Protein AF-A0A183EPE7-F1 (afdb_monomer)

pLDDT: mean 82.53, std 15.81, range [39.59, 98.0]

Sequence (121 aa):
LSVPACILGLLPVCNPSTGLYSGACPMESVFLNDINREQGYEGKHIFSIYSKTDQWVGYSVCYRLVLYNEKPTVKKKRLLQITTQVPGQHGEKVYENKNHDQTFQDSYEVQRQMVLTHNVV

Radius of gyration: 16.89 Å; Cα contacts (8 Å, |Δi|>4): 185; chains: 1; bounding box: 32×49×42 Å

Nearest PDB structures (foldseek):
  3vwo-assembly1_A  TM=3.646E-01  e=1.845E+00  Sphingomonas sp. A1
  4m1d-assembly2_I  TM=3.897E-01  e=4.320E+00  Homo sapiens
  7aso-assembly1_8  TM=2.078E-01  e=6.396E+00  Staphylococcus aureus
  6zy3-assembly1_K  TM=1.588E-01  e=7.290E+00  Escherichia coli B185

Secondary structure (DSSP, 8-state):
----GGGGT-STTB-TTT--B-S--SS--HHHHHHTTSTTTT-SS-EEEEETT-SSS-SEEEEEEEEEEETTEEEEEEEEEETT--TT--EEEEESS--HHHHHHHTHHHHHHHHHHS---

Organism: NCBI:txid637853

InterPro domains:
  IPR002918 Lipase EstA/Esterase EstB [PF01674] (10-112)
  IPR002918 Lipase EstA/Esterase EstB [PTHR32015] (6-119)

Foldseek 3Di:
DDDPVVVVCPDVAADLACQRHDDAYADHHPNRCVQQVDAQSVHDQAEFFDECAAPPQHQWYHWDWDWDDDPPDIDTDTDTHGRGDGHNHPYYHYHYDDYPVRSVVVCVVQVVCCVPPSDGD

Mean predicted aligned error: 8.16 Å

Solvent-accessible surface area (backbone atoms only — not comparable to full-atom values): 7322 Å² total; per-residue (Å²): 134,88,75,65,60,48,81,72,65,79,44,99,40,49,41,60,55,72,48,56,72,73,78,91,43,92,63,83,13,54,45,52,51,57,58,55,68,41,68,36,68,94,41,96,80,37,71,36,78,52,25,64,45,16,83,80,62,53,40,56,41,39,56,46,78,41,80,46,85,51,88,99,43,81,45,80,43,80,39,75,35,50,58,72,69,58,51,64,51,78,43,66,44,78,37,75,86,28,43,52,69,56,45,58,66,71,35,52,66,35,55,49,36,37,72,77,69,70,43,72,111

Structure (mmCIF, N/CA/C/O backbone):
data_AF-A0A183EPE7-F1
#
_entry.id   AF-A0A183EPE7-F1
#
loop_
_atom_site.group_PDB
_atom_site.id
_atom_site.type_symbol
_atom_site.label_atom_id
_atom_site.label_alt_id
_atom_site.label_comp_id
_atom_site.label_asym_id
_atom_site.label_entity_id
_atom_site.label_seq_id
_atom_site.pdbx_PDB_ins_code
_atom_site.Cartn_x
_atom_site.Cartn_y
_atom_site.Cartn_z
_atom_site.occupancy
_atom_site.B_iso_or_equiv
_atom_site.auth_seq_id
_atom_site.auth_comp_id
_atom_site.auth_asym_id
_atom_site.auth_atom_id
_atom_site.pdbx_PDB_model_num
ATOM 1 N N . LEU A 1 1 ? 14.333 16.689 -27.051 1.00 39.59 1 LEU A N 1
ATOM 2 C CA . LEU A 1 1 ? 13.036 16.255 -26.486 1.00 39.59 1 LEU A CA 1
ATOM 3 C C . LEU A 1 1 ? 13.192 14.788 -26.085 1.00 39.59 1 LEU A C 1
ATOM 5 O O . LEU A 1 1 ? 13.432 13.986 -26.976 1.00 39.59 1 LEU A O 1
ATOM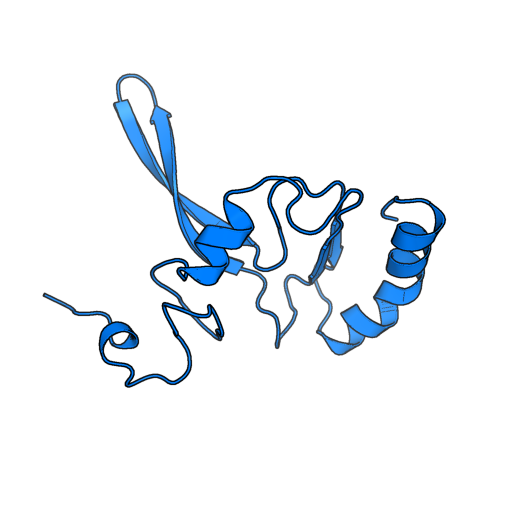 9 N N . SER A 1 2 ? 13.195 14.437 -24.792 1.00 44.62 2 SER A N 1
ATOM 10 C CA . SER A 1 2 ? 13.271 13.027 -24.372 1.00 44.62 2 SER A CA 1
ATOM 11 C C . SER A 1 2 ? 11.862 12.443 -24.343 1.00 44.62 2 SER A C 1
ATOM 13 O O . SER A 1 2 ? 11.007 12.886 -23.581 1.00 44.62 2 SER A O 1
ATOM 15 N N . VAL A 1 3 ? 11.598 11.480 -25.221 1.00 48.56 3 VAL A N 1
ATOM 16 C CA . VAL A 1 3 ? 10.335 10.740 -25.215 1.00 48.56 3 VAL A CA 1
ATOM 17 C C . VAL A 1 3 ? 10.508 9.568 -24.247 1.00 48.56 3 VAL A C 1
ATOM 19 O O . VAL A 1 3 ? 11.453 8.795 -24.422 1.00 48.56 3 VAL A O 1
ATOM 22 N N . PRO A 1 4 ? 9.665 9.428 -23.209 1.00 49.66 4 PRO A N 1
ATOM 23 C CA . PRO A 1 4 ? 9.741 8.293 -22.298 1.00 49.66 4 PRO A CA 1
ATOM 24 C C . PRO A 1 4 ? 9.605 6.980 -23.076 1.00 49.66 4 PRO A C 1
ATOM 26 O O . PRO A 1 4 ? 8.624 6.789 -23.794 1.00 49.66 4 PRO A O 1
ATOM 29 N N . ALA A 1 5 ? 10.571 6.070 -22.915 1.00 48.59 5 ALA A N 1
ATOM 30 C CA . ALA A 1 5 ? 10.626 4.788 -23.629 1.00 48.59 5 ALA A CA 1
ATOM 31 C C . ALA A 1 5 ? 9.350 3.934 -23.466 1.00 48.59 5 ALA A C 1
ATOM 33 O O . ALA A 1 5 ? 9.036 3.114 -24.325 1.00 48.59 5 ALA A O 1
ATOM 34 N N . CYS A 1 6 ? 8.574 4.178 -22.407 1.00 48.50 6 CYS A N 1
ATOM 35 C CA . CYS A 1 6 ? 7.278 3.553 -22.162 1.00 48.50 6 CYS A CA 1
ATOM 36 C C . CYS A 1 6 ? 6.241 3.816 -23.269 1.00 48.50 6 CYS A C 1
ATOM 38 O O . CYS A 1 6 ? 5.414 2.952 -23.535 1.00 48.50 6 CYS A O 1
ATOM 40 N N . ILE A 1 7 ? 6.292 4.973 -23.943 1.00 53.00 7 ILE A N 1
ATOM 41 C CA . ILE A 1 7 ? 5.344 5.322 -25.021 1.00 53.00 7 ILE A CA 1
ATOM 42 C C . ILE A 1 7 ? 5.550 4.428 -26.253 1.00 53.00 7 ILE A C 1
ATOM 44 O O . ILE A 1 7 ? 4.618 4.192 -27.014 1.00 53.00 7 ILE A O 1
ATOM 48 N N . LEU A 1 8 ? 6.758 3.891 -26.434 1.00 58.16 8 LEU A N 1
ATOM 49 C CA . LEU A 1 8 ? 7.112 3.060 -27.584 1.00 58.16 8 LEU A CA 1
ATOM 50 C C . LEU A 1 8 ? 6.758 1.577 -27.392 1.00 58.16 8 LEU A C 1
ATOM 52 O O . LEU A 1 8 ? 7.051 0.777 -28.274 1.00 58.16 8 LEU A O 1
ATOM 56 N N . GLY A 1 9 ? 6.188 1.180 -26.244 1.00 50.69 9 GLY A N 1
ATOM 57 C CA . GLY A 1 9 ? 5.866 -0.226 -25.953 1.00 50.69 9 GLY A CA 1
ATOM 58 C C . GLY A 1 9 ? 7.089 -1.154 -25.868 1.00 50.69 9 GLY A C 1
ATOM 59 O O . GLY A 1 9 ? 6.936 -2.366 -25.778 1.00 50.69 9 GLY A O 1
ATOM 60 N N . LEU A 1 10 ? 8.304 -0.593 -25.881 1.00 51.94 10 LEU A N 1
ATOM 61 C CA . LEU A 1 10 ? 9.576 -1.328 -25.868 1.00 51.94 10 LEU A CA 1
ATOM 62 C C . LEU A 1 10 ? 9.946 -1.870 -24.480 1.00 51.94 10 LEU A C 1
ATOM 64 O O . LEU A 1 10 ? 10.899 -2.633 -24.352 1.00 51.94 10 LEU A O 1
ATOM 68 N N . LEU A 1 11 ? 9.207 -1.475 -23.440 1.00 46.66 11 LEU A N 1
ATOM 69 C CA . LEU A 1 11 ? 9.341 -2.008 -22.091 1.00 46.66 11 LEU A CA 1
ATOM 70 C C . LEU A 1 11 ? 8.025 -2.708 -21.718 1.00 46.66 11 LEU A C 1
ATOM 72 O O . LEU A 1 11 ? 6.993 -2.034 -21.697 1.00 46.66 11 LEU A O 1
ATOM 76 N N . PRO A 1 12 ? 8.034 -4.012 -21.373 1.00 44.09 12 PRO A N 1
ATOM 77 C CA . PRO A 1 12 ? 6.826 -4.804 -21.080 1.00 44.09 12 PRO A CA 1
ATOM 78 C C . PRO A 1 12 ? 6.060 -4.374 -19.811 1.00 44.09 12 PRO A C 1
ATOM 80 O O . PRO A 1 12 ? 5.184 -5.080 -19.330 1.00 44.09 12 PRO A O 1
ATOM 83 N N . VAL A 1 13 ? 6.405 -3.217 -19.249 1.00 51.00 13 VAL A N 1
ATOM 84 C CA . VAL A 1 13 ? 6.279 -2.902 -17.826 1.00 51.00 13 VAL A CA 1
ATOM 85 C C . VAL A 1 13 ? 5.569 -1.562 -17.584 1.00 51.00 13 VAL A C 1
ATOM 87 O O . VAL A 1 13 ? 5.440 -1.110 -16.456 1.00 51.00 13 VAL A O 1
ATOM 90 N N . CYS A 1 14 ? 5.080 -0.896 -18.629 1.00 55.50 14 CYS A N 1
ATOM 91 C CA . CYS A 1 14 ? 4.307 0.337 -18.489 1.00 55.50 14 CYS A CA 1
ATOM 92 C C . CYS A 1 14 ? 3.180 0.353 -19.517 1.00 55.50 14 CYS A C 1
ATOM 94 O O . CYS A 1 14 ? 3.284 1.017 -20.547 1.00 55.50 14 CYS A O 1
ATOM 96 N N . ASN A 1 15 ? 2.113 -0.406 -19.257 1.00 70.25 15 ASN A N 1
ATOM 97 C CA . ASN A 1 15 ? 0.938 -0.389 -20.119 1.00 70.25 15 ASN A CA 1
ATOM 98 C C . ASN A 1 15 ? 0.022 0.792 -19.730 1.00 70.25 15 ASN A C 1
ATOM 100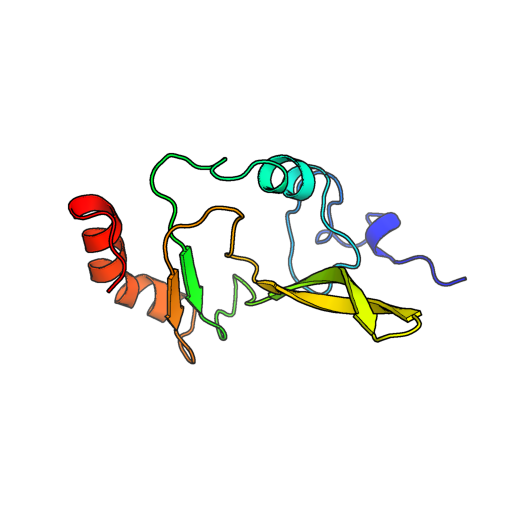 O O . ASN A 1 15 ? -0.627 0.729 -18.679 1.00 70.25 15 ASN A O 1
ATOM 104 N N . PRO A 1 16 ? -0.076 1.853 -20.559 1.00 74.00 16 PRO A N 1
ATOM 105 C CA . PRO A 1 16 ? -0.896 3.022 -20.249 1.00 74.00 16 PRO A CA 1
ATOM 106 C C . PRO A 1 16 ? -2.397 2.719 -20.279 1.00 74.00 16 PRO A C 1
ATOM 108 O O . PRO A 1 16 ? -3.180 3.540 -19.822 1.00 74.00 16 PRO A O 1
ATOM 111 N N . SER A 1 17 ? -2.819 1.562 -20.795 1.00 80.94 17 SER A N 1
ATOM 112 C CA . SER A 1 17 ? -4.210 1.118 -20.768 1.00 80.94 17 SER A CA 1
ATOM 113 C C . SER A 1 17 ? -4.524 0.341 -19.489 1.00 80.94 17 SER A C 1
ATOM 115 O O . SER A 1 17 ? -5.442 0.733 -18.778 1.00 80.94 17 SER A O 1
ATOM 117 N N . THR A 1 18 ? -3.757 -0.705 -19.159 1.00 75.38 18 THR A N 1
ATOM 118 C CA . THR A 1 18 ? -4.146 -1.675 -18.113 1.00 75.38 18 THR A CA 1
ATOM 119 C C . THR A 1 18 ? -3.492 -1.464 -16.749 1.00 75.38 18 THR A C 1
ATOM 121 O O . THR A 1 18 ? -3.989 -1.986 -15.761 1.00 75.38 18 THR A O 1
ATOM 124 N N . GLY A 1 19 ? -2.393 -0.710 -16.652 1.00 68.06 19 GLY A N 1
ATOM 125 C CA . GLY A 1 19 ? -1.729 -0.452 -15.365 1.00 68.06 19 GLY A CA 1
ATOM 126 C C . GLY A 1 19 ? -0.892 -1.601 -14.791 1.00 68.06 19 GLY A C 1
ATOM 127 O O . GLY A 1 19 ? -0.422 -1.469 -13.667 1.00 68.06 19 GLY A O 1
ATOM 128 N N . LEU A 1 20 ? -0.659 -2.696 -15.531 1.00 60.62 20 LEU A N 1
ATOM 129 C CA . LEU A 1 20 ? 0.306 -3.735 -15.129 1.00 60.62 20 LEU A CA 1
ATOM 130 C C . LEU A 1 20 ? 1.725 -3.143 -15.091 1.00 60.62 20 LEU A C 1
ATOM 132 O O . LEU A 1 20 ? 2.164 -2.548 -16.083 1.00 60.62 20 LEU A O 1
ATOM 136 N N . TYR A 1 21 ? 2.412 -3.264 -13.945 1.00 64.38 21 TYR A N 1
ATOM 137 C CA . TYR A 1 21 ? 3.541 -2.385 -13.639 1.00 64.38 21 TYR A CA 1
ATOM 138 C C . TYR A 1 21 ? 4.653 -2.971 -12.738 1.00 64.38 21 TYR A C 1
ATOM 140 O O . TYR A 1 21 ? 4.361 -3.634 -11.748 1.00 64.38 21 TYR A O 1
ATOM 148 N N . SER A 1 22 ? 5.925 -2.633 -13.028 1.00 46.44 22 SER A N 1
ATOM 149 C CA . SER A 1 22 ? 7.085 -2.744 -12.109 1.00 46.44 22 SER A CA 1
ATOM 150 C C . SER A 1 22 ? 8.146 -1.634 -12.360 1.00 46.44 22 SER A C 1
ATOM 152 O O . SER A 1 22 ? 8.885 -1.707 -13.338 1.00 46.44 22 SER A O 1
ATOM 154 N N . GLY A 1 23 ? 8.282 -0.597 -11.511 1.00 54.09 23 GLY A N 1
ATOM 155 C CA . GLY A 1 23 ? 9.352 0.435 -11.645 1.00 54.09 23 GLY A CA 1
ATOM 156 C C . GLY A 1 23 ? 9.007 1.929 -11.390 1.00 54.09 23 GLY A C 1
ATOM 157 O O . GLY A 1 23 ? 8.275 2.267 -10.466 1.00 54.09 23 GLY A O 1
ATOM 158 N N . ALA A 1 24 ? 9.556 2.853 -12.206 1.00 53.88 24 ALA A N 1
ATOM 159 C CA . ALA A 1 24 ? 9.165 4.278 -12.265 1.00 53.88 24 ALA A CA 1
ATOM 160 C C . ALA A 1 24 ? 8.172 4.623 -13.408 1.00 53.88 24 ALA A C 1
ATOM 162 O O . ALA A 1 24 ? 8.522 4.577 -14.591 1.00 53.88 24 ALA A O 1
ATOM 163 N N . CYS A 1 25 ? 6.927 4.972 -13.065 1.00 63.69 25 CYS A N 1
ATOM 164 C CA . CYS A 1 25 ? 5.882 5.298 -14.037 1.00 63.69 25 CYS A CA 1
ATOM 165 C C . CYS A 1 25 ? 5.666 6.822 -14.127 1.00 63.69 25 CYS A C 1
ATOM 167 O O . CYS A 1 25 ? 5.458 7.465 -13.094 1.00 63.69 25 CYS A O 1
ATOM 169 N N . PRO A 1 26 ? 5.712 7.433 -15.326 1.00 64.75 26 PRO A N 1
ATOM 170 C CA . PRO A 1 26 ? 5.529 8.877 -15.467 1.00 64.75 26 PRO A CA 1
ATOM 171 C C . PRO A 1 26 ? 4.058 9.321 -15.394 1.00 64.75 26 PRO A C 1
ATOM 173 O O . PRO A 1 26 ? 3.807 10.514 -15.216 1.00 64.75 26 PRO A O 1
ATOM 176 N N . MET A 1 27 ? 3.099 8.402 -15.564 1.00 70.19 27 MET A N 1
ATOM 177 C CA . MET A 1 27 ? 1.666 8.706 -15.612 1.00 70.19 27 MET A CA 1
ATOM 178 C C . MET A 1 27 ? 0.796 7.505 -15.219 1.00 70.19 27 MET A C 1
ATOM 180 O O . MET A 1 27 ? 1.122 6.369 -15.539 1.00 70.19 27 MET A O 1
ATOM 184 N N . GLU A 1 28 ? -0.329 7.759 -14.557 1.00 75.38 28 GLU A N 1
ATOM 185 C CA . GLU A 1 28 ? -1.326 6.730 -14.229 1.00 75.38 28 GLU A CA 1
ATOM 186 C C . GLU A 1 28 ? -1.957 6.146 -15.512 1.00 75.38 28 GLU A C 1
ATOM 188 O O . GLU A 1 28 ? -2.124 6.865 -16.501 1.00 75.38 28 GLU A O 1
ATOM 193 N N . SER A 1 29 ? -2.269 4.844 -15.524 1.00 79.81 29 SER A N 1
ATOM 194 C CA . SER A 1 29 ? -2.928 4.201 -16.671 1.00 79.81 29 SER A CA 1
ATOM 195 C C . SER A 1 29 ? -4.406 4.587 -16.756 1.00 79.81 29 SER A C 1
ATOM 197 O O . SER A 1 29 ? -4.995 5.013 -15.767 1.00 79.81 29 SER A O 1
ATOM 199 N N . VAL A 1 30 ? -5.029 4.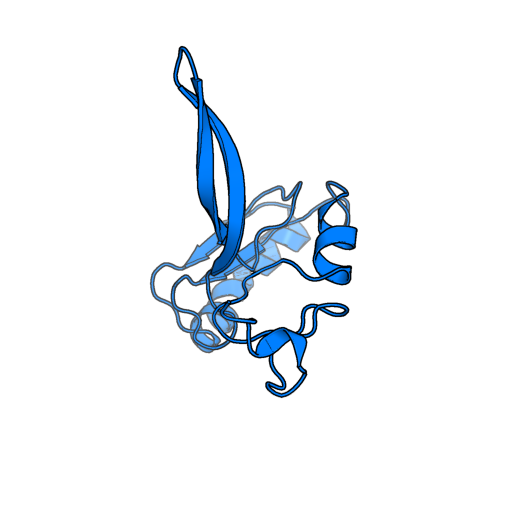396 -17.922 1.00 84.94 30 VAL A N 1
ATOM 200 C CA . VAL A 1 30 ? -6.466 4.636 -18.130 1.00 84.94 30 VAL A CA 1
ATOM 201 C C . VAL A 1 30 ? -7.302 3.801 -17.165 1.00 84.94 30 VAL A C 1
ATOM 203 O O . VAL A 1 30 ? -8.203 4.343 -16.539 1.00 84.94 30 VAL A O 1
ATOM 206 N N . PHE A 1 31 ? -6.974 2.517 -16.999 1.00 84.56 31 PHE A N 1
ATOM 207 C CA . PHE A 1 31 ? -7.661 1.639 -16.055 1.00 84.56 31 PHE A CA 1
ATOM 208 C C . PHE A 1 31 ? -7.561 2.144 -14.612 1.00 84.56 31 PHE A C 1
ATOM 210 O O . PHE A 1 31 ? -8.587 2.287 -13.955 1.00 84.56 31 PHE A O 1
ATOM 217 N N . LEU A 1 32 ? -6.351 2.465 -14.131 1.00 81.81 32 LEU A N 1
ATOM 218 C CA . LEU A 1 32 ? -6.167 2.964 -12.764 1.00 81.81 32 LEU A CA 1
ATOM 219 C C . LEU A 1 32 ? -6.851 4.321 -12.569 1.00 81.81 32 LEU A C 1
ATOM 221 O O . LEU A 1 32 ? -7.485 4.542 -11.545 1.00 81.81 32 LEU A O 1
ATOM 225 N N . ASN A 1 33 ? -6.786 5.206 -13.566 1.00 85.12 33 ASN A N 1
ATOM 226 C CA . ASN A 1 33 ? -7.470 6.493 -13.522 1.00 85.12 33 ASN A CA 1
ATOM 227 C C . ASN A 1 33 ? -8.996 6.332 -13.442 1.00 85.12 33 ASN A C 1
ATOM 229 O O . ASN A 1 33 ? -9.636 7.052 -12.682 1.00 85.12 33 ASN A O 1
ATOM 233 N N . ASP A 1 34 ? -9.559 5.386 -14.199 1.00 88.94 34 ASP A N 1
ATOM 234 C CA . ASP A 1 34 ? -10.989 5.082 -14.204 1.00 88.94 34 ASP A CA 1
ATOM 235 C C . ASP A 1 34 ? -11.449 4.540 -12.847 1.00 88.94 34 ASP A C 1
ATOM 237 O O . ASP A 1 34 ? -12.316 5.140 -12.217 1.00 88.94 34 ASP A O 1
ATOM 241 N N . ILE A 1 35 ? -10.825 3.477 -12.331 1.00 86.31 35 ILE A N 1
ATOM 242 C CA . ILE A 1 35 ? -11.260 2.881 -11.056 1.00 86.31 35 ILE A CA 1
ATOM 243 C C . ILE A 1 35 ? -11.013 3.811 -9.856 1.00 86.31 35 ILE A C 1
ATOM 245 O O . ILE A 1 35 ? -11.789 3.799 -8.906 1.00 86.31 35 ILE A O 1
ATOM 249 N N . ASN A 1 36 ? -9.980 4.664 -9.908 1.00 85.06 36 ASN A N 1
ATOM 250 C CA . ASN A 1 36 ? -9.653 5.606 -8.832 1.00 85.06 36 ASN A CA 1
ATOM 251 C C . ASN A 1 36 ? -10.405 6.947 -8.936 1.00 85.06 36 ASN A C 1
ATOM 253 O O . ASN A 1 36 ? -10.200 7.821 -8.087 1.00 85.06 36 ASN A O 1
ATOM 257 N N . ARG A 1 37 ? -11.237 7.182 -9.962 1.00 89.25 37 ARG A N 1
ATOM 258 C CA . ARG A 1 37 ? -12.040 8.422 -10.027 1.00 89.25 37 ARG A CA 1
ATOM 259 C C . ARG A 1 37 ? -13.235 8.383 -9.079 1.00 89.25 37 ARG A C 1
ATOM 261 O O . ARG A 1 37 ? -13.653 9.430 -8.590 1.00 89.25 37 ARG A O 1
ATOM 268 N N . GLU A 1 38 ? -13.749 7.186 -8.817 1.00 90.12 38 GLU A N 1
ATOM 269 C CA . GLU A 1 38 ? -14.893 6.955 -7.947 1.00 90.12 38 GLU A CA 1
ATOM 270 C C . GLU A 1 38 ? -14.416 6.601 -6.537 1.00 90.12 38 GLU A C 1
ATOM 272 O O . GLU A 1 38 ? -13.580 5.719 -6.339 1.00 90.12 38 GLU A O 1
ATOM 277 N N . GLN A 1 39 ? -14.961 7.282 -5.530 1.00 91.00 39 GLN A N 1
ATOM 278 C CA . GLN A 1 39 ? -14.734 6.877 -4.144 1.00 91.00 39 GLN A CA 1
ATOM 279 C C . GLN A 1 39 ? -15.564 5.637 -3.844 1.00 91.00 39 GLN A C 1
ATOM 281 O O . GLN A 1 39 ? -16.748 5.589 -4.178 1.00 91.00 39 GLN A O 1
ATOM 286 N N . GLY A 1 40 ? -14.972 4.655 -3.169 1.00 90.12 40 GLY A N 1
ATOM 287 C CA . GLY A 1 40 ? -15.729 3.465 -2.796 1.00 90.12 40 GLY A CA 1
ATOM 288 C C . GLY A 1 40 ? -15.927 2.460 -3.936 1.00 90.12 40 GLY A C 1
ATOM 289 O O . GLY A 1 40 ? -16.785 1.590 -3.809 1.00 90.12 40 GLY A O 1
ATOM 290 N N . TYR A 1 41 ? -15.169 2.570 -5.037 1.00 89.50 41 TYR A N 1
ATOM 291 C CA . TYR A 1 41 ? -15.343 1.730 -6.232 1.00 89.50 41 TYR A CA 1
ATOM 292 C C . TYR A 1 41 ? -15.342 0.226 -5.912 1.00 89.50 41 TYR A C 1
ATOM 294 O O . TYR A 1 41 ? -16.157 -0.529 -6.437 1.00 89.50 41 TYR A O 1
ATOM 302 N N . GLU A 1 42 ? -14.457 -0.204 -5.009 1.00 85.69 42 GLU A N 1
ATOM 303 C CA . GLU A 1 42 ? -14.289 -1.617 -4.650 1.00 85.69 42 GLU A CA 1
ATOM 304 C C . GLU A 1 42 ? -15.386 -2.156 -3.715 1.00 85.69 42 GLU A C 1
ATOM 306 O O . GLU A 1 42 ? -15.545 -3.371 -3.593 1.00 85.69 42 GLU A O 1
ATOM 311 N N . GLY A 1 43 ? -16.174 -1.287 -3.069 1.00 90.88 43 GLY A N 1
ATOM 312 C CA . GLY A 1 43 ? -17.302 -1.704 -2.240 1.00 90.88 43 GLY A CA 1
ATOM 313 C C . GLY A 1 43 ? -17.574 -0.836 -1.011 1.00 90.88 43 GLY A C 1
ATOM 314 O O . GLY A 1 43 ? -17.035 0.251 -0.823 1.00 90.88 43 GLY A O 1
ATOM 315 N N . LYS A 1 44 ? -18.454 -1.343 -0.138 1.00 92.44 44 LYS A N 1
ATOM 316 C CA . LYS A 1 44 ? -18.916 -0.631 1.067 1.00 92.44 44 LYS A CA 1
ATOM 317 C C . LYS A 1 44 ? -17.867 -0.568 2.182 1.00 92.44 44 LYS A C 1
ATOM 319 O O . LYS A 1 44 ? -17.853 0.389 2.946 1.00 92.44 44 LYS A O 1
ATOM 324 N N . HIS A 1 45 ? -17.025 -1.591 2.298 1.00 95.00 45 HIS A N 1
ATOM 325 C CA . HIS A 1 45 ? -15.981 -1.687 3.313 1.00 95.00 45 HIS A CA 1
ATOM 326 C C . HIS A 1 45 ? -14.660 -1.991 2.615 1.00 95.00 45 HIS A C 1
ATOM 328 O O . HIS A 1 45 ? -14.453 -3.096 2.126 1.00 95.00 45 HIS A O 1
ATOM 334 N N . ILE A 1 46 ? -13.806 -0.977 2.537 1.00 95.06 46 ILE A N 1
ATOM 335 C CA . ILE A 1 46 ? -12.563 -1.000 1.762 1.00 95.06 46 ILE A CA 1
ATOM 336 C C . ILE A 1 46 ? -11.402 -0.796 2.718 1.00 95.06 46 ILE A C 1
ATOM 338 O O . ILE A 1 46 ? -11.387 0.191 3.456 1.00 95.06 46 ILE A O 1
ATOM 342 N N . PHE A 1 47 ? -10.432 -1.700 2.681 1.00 96.12 47 PHE A N 1
ATOM 343 C CA . PHE A 1 47 ? -9.245 -1.650 3.520 1.00 96.12 47 PHE A CA 1
ATOM 344 C C . PHE A 1 47 ? -8.019 -2.079 2.726 1.00 96.12 47 PHE A C 1
ATOM 346 O O . PHE A 1 47 ? -8.122 -2.911 1.829 1.00 96.12 47 PHE A O 1
ATOM 353 N N . SER A 1 48 ? -6.852 -1.567 3.103 1.00 95.19 48 SER A N 1
ATOM 354 C CA . SER A 1 48 ? -5.583 -1.921 2.466 1.00 95.19 48 SER A CA 1
ATOM 355 C C . SER A 1 48 ? -4.611 -2.556 3.459 1.00 95.19 48 SER A C 1
ATOM 357 O O . SER A 1 48 ? -4.500 -2.117 4.605 1.00 95.19 48 SER A O 1
ATOM 359 N N . ILE A 1 49 ? -3.855 -3.559 3.015 1.00 96.75 49 ILE A N 1
ATOM 360 C CA . ILE A 1 49 ? -2.730 -4.137 3.759 1.00 96.75 49 ILE A CA 1
ATOM 361 C C . ILE A 1 49 ? -1.513 -4.100 2.848 1.00 96.75 49 ILE A C 1
ATOM 363 O O . ILE A 1 49 ? -1.575 -4.591 1.724 1.00 96.75 49 ILE A O 1
ATOM 367 N N . TYR A 1 50 ? -0.412 -3.521 3.314 1.00 95.50 50 TYR A N 1
ATOM 368 C CA . TYR A 1 50 ? 0.814 -3.449 2.525 1.00 95.50 50 TYR A CA 1
ATOM 369 C C . TYR A 1 50 ? 2.051 -3.287 3.402 1.00 95.50 50 TYR A C 1
ATOM 371 O O . TYR A 1 50 ? 1.969 -2.941 4.585 1.00 95.50 50 TYR A O 1
ATOM 379 N N . SER A 1 51 ? 3.223 -3.504 2.804 1.00 95.88 51 SER A N 1
ATOM 380 C CA . SER A 1 51 ? 4.496 -3.152 3.421 1.00 95.88 51 SER A CA 1
ATOM 381 C C . SER A 1 51 ? 5.270 -2.137 2.598 1.00 95.88 51 SER A C 1
ATOM 383 O O . SER A 1 51 ? 5.254 -2.160 1.370 1.00 95.88 51 SER A O 1
ATOM 385 N N . LYS A 1 52 ? 6.000 -1.259 3.293 1.00 94.75 52 LYS A N 1
ATOM 386 C CA . LYS A 1 52 ? 6.935 -0.324 2.659 1.00 94.75 52 LYS A CA 1
ATOM 387 C C . LYS A 1 52 ? 8.138 -1.023 2.023 1.00 94.75 52 LYS A C 1
ATOM 389 O O . LYS A 1 52 ? 8.801 -0.431 1.177 1.00 94.75 52 LYS A O 1
ATOM 394 N N . THR A 1 53 ? 8.410 -2.263 2.429 1.00 94.50 53 THR A N 1
ATOM 395 C CA . THR A 1 53 ? 9.546 -3.074 1.972 1.00 94.50 53 THR A CA 1
ATOM 396 C C . THR A 1 53 ? 9.117 -4.325 1.206 1.00 94.50 53 THR A C 1
ATOM 398 O O . THR A 1 53 ? 9.917 -5.247 1.054 1.00 94.50 53 THR A O 1
ATOM 401 N N . ASP A 1 54 ? 7.871 -4.377 0.727 1.00 91.31 54 ASP A N 1
ATOM 402 C CA . ASP A 1 54 ? 7.432 -5.445 -0.169 1.00 91.31 54 ASP A CA 1
ATOM 403 C C . ASP A 1 54 ? 8.223 -5.361 -1.484 1.00 91.31 54 ASP A C 1
ATOM 405 O O . ASP A 1 54 ? 8.255 -4.335 -2.169 1.00 91.31 54 ASP A O 1
ATOM 409 N N . GLN A 1 55 ? 8.927 -6.445 -1.797 1.00 89.94 55 GLN A N 1
ATOM 410 C CA . GLN A 1 55 ? 9.829 -6.535 -2.937 1.00 89.94 55 GLN A CA 1
ATOM 411 C C . GLN A 1 55 ? 9.115 -6.824 -4.265 1.00 89.94 55 GLN A C 1
ATOM 413 O O . GLN A 1 55 ? 9.746 -6.711 -5.315 1.00 89.94 55 GLN A O 1
ATOM 418 N N . TRP A 1 56 ? 7.831 -7.196 -4.237 1.00 85.06 56 TRP A N 1
ATOM 419 C CA . TRP A 1 56 ? 7.027 -7.493 -5.428 1.00 85.06 56 TRP A CA 1
ATOM 420 C C . TRP A 1 56 ? 5.995 -6.398 -5.684 1.00 85.06 56 TRP A C 1
ATOM 422 O O . TRP A 1 56 ? 5.908 -5.869 -6.793 1.00 85.06 56 TRP A O 1
ATOM 432 N N . VAL A 1 57 ? 5.239 -6.028 -4.651 1.00 83.38 57 VAL A N 1
ATOM 433 C CA . VAL A 1 57 ? 4.255 -4.946 -4.689 1.00 83.38 57 VAL A CA 1
ATOM 434 C C . VAL A 1 57 ? 4.918 -3.695 -4.129 1.00 83.38 57 VAL A C 1
ATOM 436 O O . VAL A 1 57 ? 4.829 -3.397 -2.942 1.00 83.38 57 VAL A O 1
ATOM 439 N N . GLY A 1 58 ? 5.633 -2.968 -4.988 1.00 80.81 58 GLY A N 1
ATOM 440 C CA . GLY A 1 58 ? 6.366 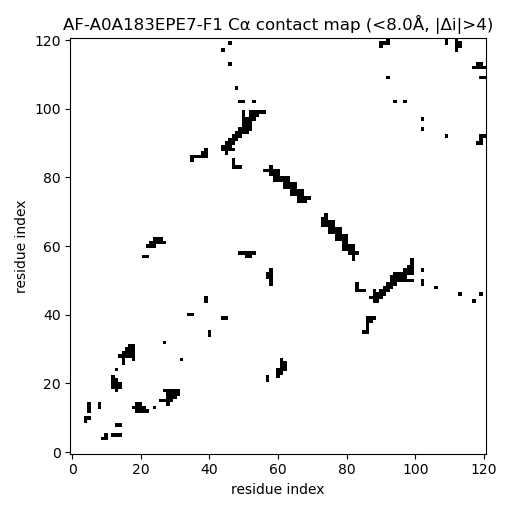-1.772 -4.572 1.00 80.81 58 GLY A CA 1
ATOM 441 C C . GLY A 1 58 ? 5.478 -0.762 -3.832 1.00 80.81 58 GLY A C 1
ATOM 442 O O . GLY A 1 58 ? 4.343 -0.511 -4.233 1.00 80.81 58 GLY A O 1
ATOM 443 N N . TYR A 1 59 ? 6.012 -0.148 -2.771 1.00 85.75 59 TYR A N 1
ATOM 444 C CA . TYR A 1 59 ? 5.260 0.728 -1.861 1.00 85.75 59 TYR A CA 1
ATOM 445 C C . TYR A 1 59 ? 4.602 1.938 -2.536 1.00 85.75 59 TYR A C 1
ATOM 447 O O . TYR A 1 59 ? 3.477 2.310 -2.205 1.00 85.75 59 TYR A O 1
ATOM 455 N N . SER A 1 60 ? 5.302 2.563 -3.480 1.00 82.31 60 SER A N 1
ATOM 456 C CA . SER A 1 60 ? 4.814 3.746 -4.182 1.00 82.31 60 SER A CA 1
ATOM 457 C C . SER A 1 60 ? 4.884 3.569 -5.688 1.00 82.31 60 SER A C 1
ATOM 459 O O . SER A 1 60 ? 5.895 3.093 -6.208 1.00 82.31 60 SER A O 1
ATOM 461 N N . VAL A 1 61 ? 3.860 4.057 -6.378 1.00 74.50 61 VAL A N 1
ATOM 462 C CA . VAL A 1 61 ? 3.745 4.075 -7.834 1.00 74.50 61 VAL A CA 1
ATOM 463 C C . VAL A 1 61 ? 3.432 5.490 -8.292 1.00 74.50 61 VAL A C 1
ATOM 465 O O . VAL A 1 61 ? 2.658 6.192 -7.653 1.00 74.50 61 VAL A O 1
ATOM 468 N N . CYS A 1 62 ? 4.009 5.901 -9.422 1.00 71.75 62 CYS A N 1
ATOM 469 C CA . CYS A 1 62 ? 3.781 7.213 -10.031 1.00 71.75 62 CYS A CA 1
ATOM 470 C C . CYS A 1 62 ? 4.079 8.415 -9.105 1.00 71.75 62 CYS A C 1
ATOM 472 O O . CYS A 1 62 ? 4.282 8.328 -7.895 1.00 71.75 62 CYS A O 1
ATOM 474 N N . TYR A 1 63 ? 4.091 9.606 -9.694 1.00 73.31 63 TYR A N 1
ATOM 475 C CA . TYR A 1 63 ? 3.870 10.833 -8.938 1.00 73.31 63 TYR A CA 1
ATOM 476 C C . TYR A 1 63 ? 2.544 11.439 -9.382 1.00 73.31 63 TYR A C 1
ATOM 478 O O . TYR A 1 63 ? 2.279 11.579 -10.576 1.00 73.31 63 TYR A O 1
ATOM 486 N N . ARG A 1 64 ? 1.726 11.868 -8.424 1.00 72.69 64 ARG A N 1
ATOM 487 C CA . ARG A 1 64 ? 0.580 12.730 -8.696 1.00 72.69 64 ARG A CA 1
ATOM 488 C C . ARG A 1 64 ? 1.016 14.180 -8.533 1.00 72.69 64 ARG A C 1
ATOM 490 O O . ARG A 1 64 ? 1.615 14.562 -7.525 1.00 72.69 64 ARG A O 1
ATOM 497 N N . LEU A 1 65 ? 0.731 15.000 -9.540 1.00 75.75 65 LEU A N 1
ATOM 498 C CA . LEU A 1 65 ? 0.885 16.447 -9.431 1.00 75.75 65 LEU A CA 1
ATOM 499 C C . LEU A 1 65 ? -0.351 17.014 -8.744 1.00 75.75 65 LEU A C 1
ATOM 501 O O . LEU A 1 65 ? -1.433 17.020 -9.322 1.00 75.75 65 LEU A O 1
ATOM 505 N N . VAL A 1 66 ? -0.175 17.507 -7.523 1.00 81.94 66 VAL A N 1
ATOM 506 C CA . VAL A 1 66 ? -1.222 18.225 -6.797 1.00 81.94 66 VAL A CA 1
ATOM 507 C C . VAL A 1 66 ? -0.943 19.719 -6.823 1.00 81.94 66 VAL A C 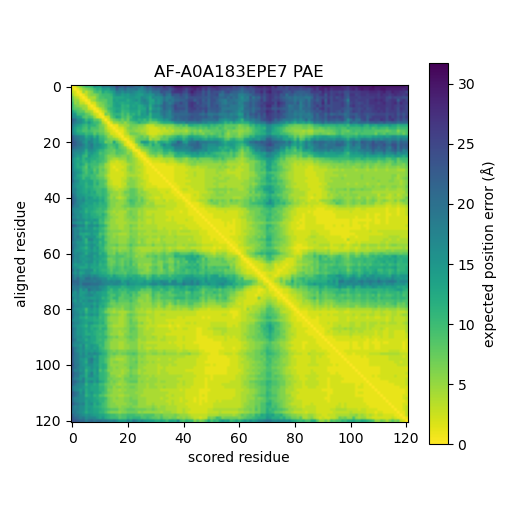1
ATOM 509 O O . VAL A 1 66 ? 0.210 20.159 -6.746 1.00 81.94 66 VAL A O 1
ATOM 512 N N . LEU A 1 67 ? -2.009 20.502 -6.951 1.00 87.06 67 LEU A N 1
ATOM 513 C CA . LEU A 1 67 ? -1.951 21.946 -6.776 1.00 87.06 67 LEU A CA 1
ATOM 514 C C . LEU A 1 67 ? -2.106 22.26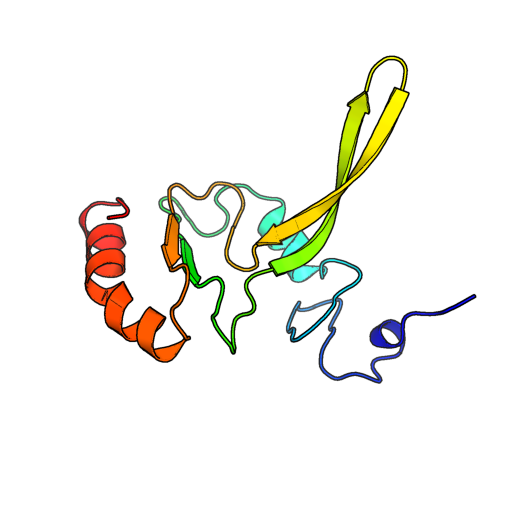3 -5.294 1.00 87.06 67 LEU A C 1
ATOM 516 O O . LEU A 1 67 ? -2.962 21.693 -4.621 1.00 87.06 67 LEU A O 1
ATOM 520 N N . TYR A 1 68 ? -1.279 23.171 -4.792 1.00 88.81 68 TYR A N 1
ATOM 521 C CA . TYR A 1 68 ? -1.404 23.691 -3.439 1.00 88.81 68 TYR A CA 1
ATOM 522 C C . TYR A 1 68 ? -1.262 25.211 -3.440 1.00 88.81 68 TYR A C 1
ATOM 524 O O . TYR A 1 68 ? -0.590 25.797 -4.295 1.00 88.81 68 TYR A O 1
ATOM 532 N N . ASN A 1 69 ? -1.927 25.845 -2.477 1.00 91.25 69 ASN A N 1
ATOM 533 C CA . ASN A 1 69 ? -1.925 27.292 -2.329 1.00 91.25 69 ASN A CA 1
ATOM 534 C C . ASN A 1 69 ? -0.761 27.714 -1.432 1.00 91.25 69 ASN A C 1
ATOM 536 O O . ASN A 1 69 ? -0.709 27.350 -0.259 1.00 91.25 69 ASN A O 1
ATOM 540 N N . GLU A 1 70 ? 0.141 28.521 -1.975 1.00 89.44 70 GLU A N 1
ATOM 541 C CA . GLU A 1 70 ? 1.224 29.171 -1.245 1.00 89.44 70 GLU A CA 1
ATOM 542 C C . GLU A 1 70 ? 1.148 30.662 -1.560 1.00 89.44 70 GLU A C 1
ATOM 544 O O . GLU A 1 70 ? 1.699 31.126 -2.561 1.00 89.44 70 GLU A O 1
ATOM 549 N N . LYS A 1 71 ? 0.369 31.395 -0.749 1.00 83.38 71 LYS A N 1
ATOM 550 C CA . LYS A 1 71 ? 0.022 32.800 -1.013 1.00 83.38 71 LYS A CA 1
ATOM 551 C C . LYS A 1 71 ? 1.277 33.624 -1.356 1.00 83.38 71 LYS A C 1
ATOM 553 O O . LYS A 1 71 ? 2.247 33.551 -0.606 1.00 83.38 71 LYS A O 1
ATOM 558 N N . PRO A 1 72 ? 1.256 34.428 -2.438 1.00 88.00 72 PRO A N 1
ATOM 559 C CA . PRO A 1 72 ? 0.116 34.743 -3.313 1.00 88.00 72 PRO A CA 1
ATOM 560 C C . PRO A 1 72 ? -0.057 33.801 -4.527 1.00 88.00 72 PRO A C 1
ATOM 562 O O . PRO A 1 72 ? -0.826 34.107 -5.431 1.00 88.00 72 PRO A O 1
ATOM 565 N N . THR A 1 73 ? 0.648 32.670 -4.585 1.00 90.12 73 THR A N 1
ATOM 566 C CA . THR A 1 73 ? 0.751 31.806 -5.776 1.00 90.12 73 THR A CA 1
ATOM 567 C C . THR A 1 73 ? 0.116 30.424 -5.601 1.00 90.12 73 THR A C 1
ATOM 569 O O . THR A 1 73 ? 0.035 29.881 -4.501 1.00 90.12 73 THR A O 1
ATOM 572 N N . VAL A 1 74 ? -0.299 29.815 -6.713 1.00 91.62 74 VAL A N 1
ATOM 573 C CA . VAL A 1 74 ? -0.591 28.376 -6.780 1.00 91.62 74 VAL A CA 1
ATOM 574 C C . VAL A 1 74 ? 0.672 27.667 -7.255 1.00 91.62 74 VAL A C 1
ATOM 576 O O . VAL A 1 74 ? 1.227 28.026 -8.295 1.00 91.62 74 VAL A O 1
ATOM 579 N N . LYS A 1 75 ? 1.126 26.652 -6.519 1.00 91.56 75 LYS A N 1
ATOM 580 C CA . LYS A 1 75 ? 2.290 25.838 -6.893 1.00 91.56 75 LYS A CA 1
ATOM 581 C C . LYS A 1 75 ? 1.889 24.386 -7.140 1.00 91.56 75 LYS A C 1
ATOM 583 O O . LYS A 1 75 ? 0.862 23.906 -6.666 1.00 91.56 75 LYS A O 1
ATOM 588 N N . LYS A 1 76 ? 2.716 23.681 -7.915 1.00 89.12 76 LYS A N 1
ATOM 589 C CA . LYS A 1 76 ? 2.593 22.238 -8.159 1.00 89.12 76 LYS A CA 1
ATOM 590 C C . LYS A 1 76 ? 3.552 21.490 -7.243 1.00 89.12 76 LYS A C 1
ATOM 592 O O . LYS A 1 76 ? 4.743 21.791 -7.227 1.00 89.12 76 LYS A O 1
ATOM 597 N N . LYS A 1 77 ? 3.051 20.482 -6.534 1.00 86.81 77 LYS A N 1
ATOM 598 C CA . LYS A 1 77 ? 3.862 19.531 -5.770 1.00 86.81 77 LYS A CA 1
ATOM 599 C C . LYS A 1 77 ? 3.703 18.142 -6.370 1.00 86.81 77 LYS A C 1
ATOM 601 O O . LYS A 1 77 ? 2.595 17.732 -6.702 1.00 86.81 77 LYS A O 1
ATOM 606 N N . ARG A 1 78 ? 4.814 17.417 -6.499 1.00 82.00 78 ARG A N 1
ATOM 607 C CA . ARG A 1 78 ? 4.784 15.974 -6.755 1.00 82.00 78 ARG A CA 1
ATOM 608 C C . ARG A 1 78 ? 4.578 15.257 -5.430 1.00 82.00 78 ARG A C 1
ATOM 610 O O . ARG A 1 78 ? 5.375 15.442 -4.512 1.00 82.00 78 ARG A O 1
ATOM 617 N N . LEU A 1 79 ? 3.519 14.468 -5.343 1.00 78.50 79 LEU A N 1
ATOM 618 C CA . LEU A 1 79 ? 3.296 13.523 -4.258 1.00 78.50 79 LEU A CA 1
ATOM 619 C C . LEU A 1 79 ? 3.440 12.110 -4.810 1.00 78.50 79 LEU A C 1
ATOM 621 O O . LEU A 1 79 ? 2.949 11.824 -5.900 1.00 78.50 79 LEU A O 1
ATOM 625 N N . LEU A 1 80 ? 4.135 11.253 -4.067 1.00 78.50 80 LEU A N 1
ATOM 626 C CA . LEU A 1 80 ? 4.155 9.821 -4.342 1.00 78.50 80 LEU A CA 1
ATOM 627 C C . LEU A 1 80 ? 2.778 9.252 -4.005 1.00 78.50 80 LEU A C 1
ATOM 629 O O . LEU A 1 80 ? 2.222 9.583 -2.957 1.00 78.50 80 LEU A O 1
ATOM 633 N N . GLN A 1 81 ? 2.237 8.429 -4.895 1.00 81.31 81 GLN A N 1
ATOM 634 C CA . GLN A 1 81 ? 1.016 7.680 -4.634 1.00 81.31 81 GLN A CA 1
ATOM 635 C C . GLN A 1 81 ? 1.408 6.316 -4.068 1.00 81.31 81 GLN A C 1
ATOM 637 O O . GLN A 1 81 ? 2.316 5.663 -4.582 1.00 81.31 81 GLN A O 1
ATOM 642 N N . ILE A 1 82 ? 0.768 5.915 -2.972 1.00 87.81 82 ILE A N 1
ATOM 643 C CA . ILE A 1 82 ? 0.967 4.589 -2.387 1.00 87.81 82 ILE A CA 1
ATOM 644 C C . ILE A 1 82 ? 0.195 3.595 -3.248 1.00 87.81 82 ILE A C 1
ATOM 646 O O . ILE A 1 82 ? -0.985 3.807 -3.514 1.00 87.81 82 ILE A O 1
ATOM 650 N N . THR A 1 83 ? 0.865 2.535 -3.695 1.00 85.12 83 THR A N 1
ATOM 651 C CA . THR A 1 83 ? 0.329 1.601 -4.700 1.00 85.12 83 THR A CA 1
ATOM 652 C C . THR A 1 83 ? -0.976 0.950 -4.257 1.00 85.12 83 THR A C 1
ATOM 654 O O . THR A 1 83 ? -1.874 0.763 -5.069 1.00 85.12 83 THR A O 1
ATOM 657 N N . THR A 1 84 ? -1.087 0.631 -2.969 1.00 89.06 84 THR A N 1
ATOM 658 C CA . THR A 1 84 ? -2.223 -0.109 -2.399 1.00 89.06 84 THR A CA 1
ATOM 659 C C . THR A 1 84 ? -3.322 0.801 -1.851 1.00 89.06 84 THR A C 1
ATOM 661 O O . THR A 1 84 ? -4.370 0.302 -1.454 1.00 89.06 84 THR A O 1
ATOM 664 N N . GLN A 1 85 ? -3.100 2.118 -1.779 1.00 89.81 85 GLN A N 1
ATOM 665 C CA . GLN A 1 85 ? -4.125 3.029 -1.274 1.00 89.81 85 GLN A CA 1
ATOM 666 C C . GLN A 1 85 ? -5.133 3.372 -2.366 1.00 89.81 85 GLN A C 1
ATOM 668 O O . GLN A 1 85 ? -4.752 3.816 -3.452 1.00 89.81 85 GLN A O 1
ATOM 673 N N . VAL A 1 86 ? -6.419 3.251 -2.037 1.00 88.88 86 VAL A N 1
ATOM 674 C CA . VAL A 1 86 ? -7.526 3.559 -2.949 1.00 88.88 86 VAL A CA 1
ATOM 675 C C . VAL A 1 86 ? -8.441 4.651 -2.377 1.00 88.88 86 VAL A C 1
ATOM 677 O O . VAL A 1 86 ? -8.634 4.743 -1.157 1.00 88.88 86 VAL A O 1
ATOM 680 N N . PRO A 1 87 ? -9.023 5.520 -3.223 1.00 89.38 87 PRO A N 1
ATOM 681 C CA . PRO A 1 87 ? -9.934 6.566 -2.765 1.00 89.38 87 PRO A CA 1
ATOM 682 C C . PRO A 1 87 ? -11.171 6.016 -2.041 1.00 89.38 87 PRO A C 1
ATOM 684 O O . PRO A 1 87 ? -11.916 5.190 -2.564 1.00 89.38 87 PRO A O 1
ATOM 687 N N . GLY A 1 88 ? -11.427 6.530 -0.837 1.00 91.62 88 GLY A N 1
ATOM 688 C CA . GLY A 1 88 ? -12.566 6.104 -0.017 1.00 91.62 88 GLY A CA 1
ATOM 689 C C . GLY A 1 88 ? -12.314 4.850 0.828 1.00 91.62 88 GLY A C 1
ATOM 690 O O . GLY A 1 88 ? -13.271 4.278 1.346 1.00 91.62 88 GLY A O 1
ATOM 691 N N . GLN A 1 89 ? -11.059 4.415 0.998 1.00 94.44 89 GLN A N 1
ATOM 692 C CA . GLN A 1 89 ? -10.738 3.369 1.971 1.00 94.44 89 GLN A CA 1
ATOM 693 C C . GLN A 1 89 ? -11.037 3.805 3.415 1.00 94.44 89 GLN A C 1
ATOM 695 O O . GLN A 1 89 ? -10.907 4.973 3.781 1.00 94.44 89 GLN A O 1
ATOM 700 N N . HIS A 1 90 ? -11.407 2.839 4.249 1.00 95.12 9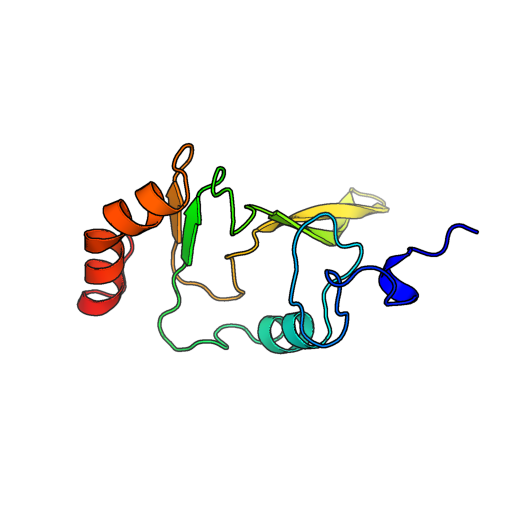0 HIS A N 1
ATOM 701 C CA . HIS A 1 90 ? -11.868 3.034 5.623 1.00 95.12 90 HIS A CA 1
ATOM 702 C C . HIS A 1 90 ? -10.778 2.743 6.664 1.00 95.12 90 HIS A C 1
ATOM 704 O O . HIS A 1 90 ? -10.950 3.049 7.840 1.00 95.12 90 HIS A O 1
ATOM 710 N N . GLY A 1 91 ? -9.654 2.156 6.250 1.00 94.88 91 GLY A N 1
ATOM 711 C CA . GLY A 1 91 ? -8.524 1.881 7.129 1.00 94.88 91 GLY A CA 1
ATOM 712 C C . GLY 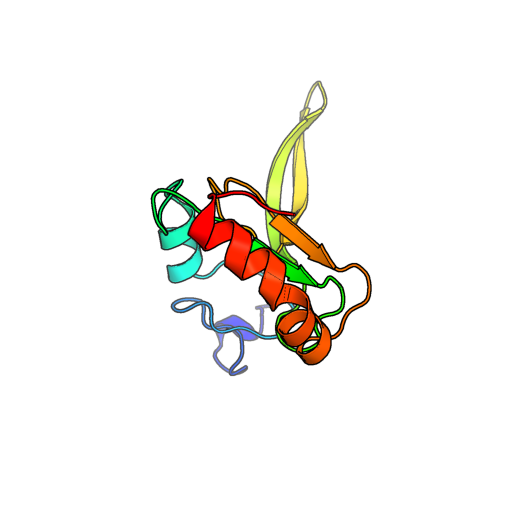A 1 91 ? -7.400 1.137 6.421 1.00 94.88 91 GLY A C 1
ATOM 713 O O . GLY A 1 91 ? -7.577 0.621 5.316 1.00 94.88 91 GLY A O 1
ATOM 714 N N . GLU A 1 92 ? -6.241 1.076 7.072 1.00 96.69 92 GLU A N 1
ATOM 715 C CA . GLU A 1 92 ? -5.059 0.432 6.511 1.00 96.69 92 GLU A CA 1
ATOM 716 C C . GLU A 1 92 ? -4.152 -0.203 7.557 1.00 96.69 92 GLU A C 1
ATOM 718 O O . GLU A 1 92 ? -3.997 0.306 8.668 1.00 96.69 92 GLU A O 1
ATOM 723 N N . LYS A 1 93 ? -3.524 -1.318 7.175 1.00 97.56 93 LYS A N 1
ATOM 724 C CA . LYS A 1 93 ? -2.411 -1.912 7.905 1.00 97.56 93 LYS A CA 1
ATOM 725 C C . LYS A 1 93 ? -1.133 -1.715 7.112 1.00 97.56 93 LYS A C 1
ATOM 727 O O . LYS A 1 93 ? -0.992 -2.235 6.007 1.00 97.56 93 LYS A O 1
ATOM 732 N N . VAL A 1 94 ? -0.189 -1.008 7.723 1.00 97.19 94 VAL A N 1
ATOM 733 C CA . VAL A 1 94 ? 1.121 -0.734 7.136 1.00 97.19 94 VAL A CA 1
ATOM 734 C C . VAL A 1 94 ? 2.195 -1.461 7.927 1.00 97.19 94 VAL A C 1
ATOM 736 O O . VAL A 1 94 ? 2.346 -1.241 9.129 1.00 97.19 94 VAL A O 1
ATOM 739 N N . TYR A 1 95 ? 2.962 -2.314 7.257 1.00 97.25 95 TYR A N 1
ATOM 740 C CA . TYR A 1 95 ? 4.171 -2.898 7.828 1.00 97.25 95 TYR A CA 1
ATOM 741 C C . TYR A 1 95 ? 5.399 -2.111 7.371 1.00 97.25 95 TYR A C 1
ATOM 743 O O . TYR A 1 95 ? 5.637 -1.955 6.174 1.00 97.25 95 TYR A O 1
ATOM 751 N N . GLU A 1 96 ? 6.209 -1.645 8.319 1.00 96.88 96 GLU A N 1
ATOM 752 C CA . GLU A 1 96 ? 7.398 -0.845 8.002 1.00 96.88 96 GLU A CA 1
ATOM 753 C C . GLU A 1 96 ? 8.494 -1.668 7.316 1.00 96.88 96 GLU A C 1
ATOM 755 O O . GLU A 1 96 ? 9.054 -1.211 6.331 1.00 96.88 96 GLU A O 1
ATOM 760 N N . ASN A 1 97 ? 8.769 -2.880 7.812 1.00 96.62 97 ASN A N 1
ATOM 761 C CA . ASN A 1 97 ? 9.960 -3.656 7.443 1.00 96.62 97 ASN A CA 1
ATOM 762 C C . ASN A 1 97 ? 9.647 -5.148 7.233 1.00 96.62 97 ASN A C 1
ATOM 764 O O . ASN A 1 97 ? 10.324 -6.007 7.800 1.00 96.62 97 ASN A O 1
ATOM 768 N N . LYS A 1 98 ? 8.581 -5.466 6.492 1.00 97.31 98 LYS A N 1
ATOM 769 C CA . LYS A 1 98 ? 8.257 -6.848 6.114 1.00 97.31 98 LYS A CA 1
ATOM 770 C C . LYS A 1 98 ? 8.422 -7.036 4.616 1.00 97.31 98 LYS A C 1
ATOM 772 O O . LYS A 1 98 ? 8.041 -6.182 3.822 1.00 97.31 98 LYS A O 1
ATOM 777 N N . ASN A 1 99 ? 8.996 -8.160 4.222 1.00 95.75 99 ASN A N 1
ATOM 778 C CA . ASN A 1 99 ? 8.938 -8.567 2.825 1.00 95.75 99 ASN A CA 1
ATOM 779 C C . ASN A 1 99 ? 7.519 -9.083 2.495 1.00 95.75 99 ASN A C 1
ATOM 781 O O . ASN A 1 99 ? 6.638 -9.130 3.360 1.00 95.75 99 ASN A O 1
ATOM 785 N N . HIS A 1 100 ? 7.287 -9.460 1.247 1.00 93.94 100 HIS A N 1
ATOM 786 C CA . HIS A 1 100 ? 5.987 -9.932 0.777 1.00 93.94 100 HIS A CA 1
ATOM 787 C C . HIS A 1 100 ? 5.479 -11.166 1.521 1.00 93.94 100 HIS A C 1
ATOM 789 O O . HIS A 1 100 ? 4.354 -11.165 2.012 1.00 93.94 100 HIS A O 1
ATOM 795 N N . ASP A 1 101 ? 6.324 -12.187 1.683 1.00 97.12 101 ASP A N 1
ATOM 796 C CA . ASP A 1 101 ? 5.928 -13.438 2.334 1.00 97.12 101 ASP A CA 1
ATOM 797 C C . ASP A 1 101 ? 5.597 -13.205 3.813 1.00 97.12 101 ASP A C 1
ATOM 799 O O . ASP A 1 101 ? 4.595 -13.704 4.318 1.00 97.12 101 ASP A O 1
ATOM 803 N N . GLN A 1 102 ? 6.387 -12.384 4.509 1.00 98.00 102 GLN A N 1
ATOM 804 C CA . GLN A 1 102 ? 6.115 -11.979 5.891 1.00 98.00 102 GLN A CA 1
ATOM 805 C C . GLN A 1 102 ? 4.827 -11.161 6.000 1.00 98.00 102 GLN A C 1
ATOM 807 O O . GLN A 1 102 ? 4.048 -11.354 6.929 1.00 98.00 102 GLN A O 1
ATOM 812 N N . THR A 1 103 ? 4.589 -10.249 5.055 1.00 96.69 103 THR A N 1
ATOM 813 C CA . THR A 1 103 ? 3.352 -9.459 4.995 1.00 96.69 103 THR A CA 1
ATOM 814 C C . THR A 1 103 ? 2.149 -10.372 4.809 1.00 96.69 103 THR A C 1
ATOM 816 O O . THR A 1 103 ? 1.171 -10.240 5.539 1.00 96.69 103 THR A O 1
ATOM 819 N N . PHE A 1 104 ? 2.242 -11.338 3.894 1.00 95.62 104 PHE A N 1
ATOM 820 C CA . PHE A 1 104 ? 1.211 -12.340 3.666 1.00 95.62 104 PHE A CA 1
ATOM 821 C C . PHE A 1 104 ? 0.916 -13.140 4.942 1.00 95.62 104 PHE A C 1
ATOM 823 O O . PHE A 1 104 ? -0.220 -13.116 5.416 1.00 95.62 104 PHE A O 1
ATOM 830 N N . GLN A 1 105 ? 1.932 -13.759 5.551 1.00 96.88 105 GLN A N 1
ATOM 831 C CA . GLN A 1 105 ? 1.768 -14.587 6.755 1.00 96.88 105 GLN A CA 1
ATOM 832 C C . GLN A 1 105 ? 1.188 -13.796 7.935 1.00 96.88 105 GLN A C 1
ATOM 834 O O . GLN A 1 105 ? 0.239 -14.232 8.586 1.00 96.88 105 GLN A O 1
ATOM 839 N N . ASP A 1 106 ? 1.703 -12.591 8.179 1.00 97.25 106 ASP A N 1
ATOM 840 C CA . ASP A 1 106 ? 1.342 -11.809 9.363 1.00 97.25 106 ASP A CA 1
ATOM 841 C C . ASP A 1 106 ? 0.060 -10.983 9.183 1.00 97.25 106 ASP A C 1
ATOM 843 O O . ASP A 1 106 ? -0.389 -10.319 10.123 1.00 97.25 106 ASP A O 1
ATOM 847 N N . SER A 1 107 ? -0.522 -10.992 7.983 1.00 96.75 107 SER A N 1
ATOM 848 C CA . SER A 1 107 ? -1.774 -10.293 7.687 1.00 96.75 107 SER A CA 1
ATOM 849 C C . SER A 1 107 ? -3.020 -11.099 8.040 1.00 96.75 107 SER A C 1
ATOM 851 O O . SER A 1 107 ? -4.105 -10.525 8.049 1.00 96.75 107 SER A O 1
ATOM 853 N N . TYR A 1 108 ? -2.888 -12.387 8.382 1.00 95.94 108 TYR A N 1
ATOM 854 C CA . TYR A 1 108 ? -4.022 -13.280 8.641 1.00 95.94 108 TYR A CA 1
ATOM 855 C C . TYR A 1 108 ? -5.046 -12.690 9.622 1.00 95.94 108 TYR A C 1
ATOM 857 O O . TYR A 1 108 ? -6.225 -12.572 9.289 1.00 95.94 108 TYR A O 1
ATOM 865 N N . GLU A 1 109 ? -4.614 -12.277 10.818 1.00 96.69 109 GLU A N 1
ATOM 866 C CA . GLU A 1 109 ? -5.565 -11.787 11.823 1.00 96.69 109 GLU A CA 1
ATOM 867 C C . GLU A 1 109 ? -6.153 -10.431 11.426 1.00 96.69 109 GLU A C 1
ATOM 869 O O . GLU A 1 109 ? -7.331 -10.173 11.653 1.00 96.69 109 GLU A O 1
ATOM 874 N N . VAL A 1 110 ? -5.364 -9.587 10.762 1.00 97.31 110 VAL A N 1
ATOM 875 C CA . VAL A 1 110 ? -5.828 -8.294 10.252 1.00 97.31 110 VAL A CA 1
ATOM 876 C C . VAL A 1 110 ? -6.926 -8.502 9.209 1.00 97.31 110 VAL A C 1
ATOM 878 O O . VAL A 1 110 ? -8.006 -7.929 9.339 1.00 97.31 110 VAL A O 1
ATOM 881 N N . GLN A 1 111 ? -6.692 -9.368 8.217 1.00 96.88 111 GLN A N 1
ATOM 882 C CA . GLN A 1 111 ? -7.686 -9.734 7.204 1.00 96.88 111 GLN A CA 1
ATOM 883 C C . GLN A 1 111 ? -8.946 -10.310 7.857 1.00 96.88 111 GLN A C 1
ATOM 885 O O . GLN A 1 111 ? -10.066 -9.934 7.509 1.00 96.88 111 GLN A O 1
ATOM 890 N N . ARG A 1 112 ? -8.777 -11.183 8.856 1.00 97.00 112 ARG A N 1
ATOM 891 C CA . ARG A 1 112 ? -9.891 -11.764 9.604 1.00 97.00 112 ARG A CA 1
ATOM 892 C C . ARG A 1 112 ? -10.731 -10.691 10.304 1.00 97.00 112 ARG A C 1
ATOM 894 O O . ARG A 1 112 ? -11.957 -10.748 10.222 1.00 97.00 112 ARG A O 1
ATOM 901 N N . GLN A 1 113 ? -10.115 -9.693 10.938 1.00 97.44 113 GLN A N 1
ATOM 902 C CA . GLN A 1 113 ? -10.844 -8.591 11.580 1.00 97.44 113 GLN A CA 1
ATOM 903 C C . GLN A 1 113 ? -11.507 -7.639 10.579 1.00 97.44 113 GLN A C 1
ATOM 905 O O . GLN A 1 113 ? -12.630 -7.195 10.839 1.00 97.44 113 GLN A O 1
ATOM 910 N N . MET A 1 114 ? -10.884 -7.393 9.423 1.00 95.62 114 MET A N 1
ATOM 911 C CA . MET A 1 114 ? -11.491 -6.625 8.331 1.00 95.62 114 MET A CA 1
ATOM 912 C C . MET A 1 114 ? -12.790 -7.282 7.849 1.00 95.62 114 MET A C 1
ATOM 914 O O . MET A 1 114 ? -13.787 -6.594 7.654 1.00 95.62 114 MET A O 1
ATOM 918 N N . VAL A 1 115 ? -12.807 -8.612 7.717 1.00 95.00 115 VAL A N 1
ATOM 919 C CA . VAL A 1 115 ?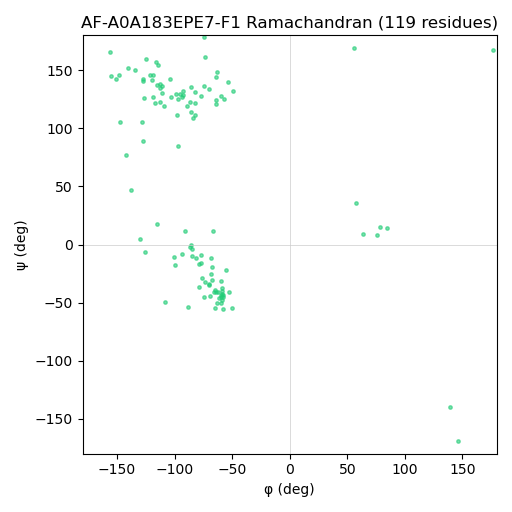 -13.996 -9.360 7.274 1.00 95.00 115 VAL A CA 1
ATOM 920 C C . VAL A 1 115 ? -15.056 -9.460 8.372 1.00 95.00 115 VAL A C 1
ATOM 922 O O . VAL A 1 115 ? -16.240 -9.274 8.105 1.00 95.00 115 VAL A O 1
ATOM 925 N N . LEU A 1 116 ? -14.660 -9.771 9.609 1.00 96.81 116 LEU A N 1
ATOM 926 C CA . LEU A 1 116 ? -15.618 -10.036 10.688 1.00 96.81 116 LEU A CA 1
ATOM 927 C C . LEU A 1 116 ? -16.209 -8.763 11.294 1.00 96.81 116 LEU A C 1
ATOM 929 O O . LEU A 1 116 ? -17.369 -8.755 11.700 1.00 96.81 116 LEU A O 1
ATOM 933 N N . THR A 1 117 ? -15.403 -7.707 11.404 1.00 96.62 117 THR A N 1
ATOM 934 C CA . THR A 1 117 ? -15.760 -6.505 12.172 1.00 96.62 117 THR A CA 1
ATOM 935 C C . THR A 1 117 ? -15.651 -5.216 11.373 1.00 96.62 117 THR A C 1
ATOM 937 O O . THR A 1 117 ? -16.074 -4.178 11.874 1.00 96.62 117 THR A O 1
ATOM 940 N N . HIS A 1 118 ? -15.130 -5.271 10.143 1.00 95.00 118 HIS A N 1
ATOM 941 C CA . HIS A 1 118 ? -14.874 -4.091 9.316 1.00 95.00 118 HIS A CA 1
ATOM 942 C C . HIS A 1 118 ? -13.938 -3.080 9.999 1.00 95.00 118 HIS A C 1
ATOM 944 O O . HIS A 1 118 ? -14.092 -1.872 9.833 1.00 95.00 118 HIS A O 1
ATOM 950 N N . ASN A 1 119 ? -12.960 -3.585 10.757 1.00 92.44 119 ASN A N 1
ATOM 951 C CA . ASN A 1 119 ? -11.926 -2.792 11.418 1.00 92.44 119 ASN A CA 1
ATOM 952 C C . ASN A 1 119 ? -10.530 -3.280 11.030 1.00 92.44 119 ASN A C 1
ATOM 954 O O . ASN A 1 119 ? -10.341 -4.431 10.636 1.00 92.44 119 ASN A O 1
ATOM 958 N N . VAL A 1 120 ? -9.543 -2.404 11.216 1.00 89.69 120 VAL A N 1
ATOM 959 C CA . VAL A 1 120 ? -8.125 -2.730 11.051 1.00 89.69 120 VAL A CA 1
ATOM 960 C C . VAL A 1 120 ? -7.440 -2.720 12.414 1.00 89.69 120 VAL A C 1
ATOM 962 O O . VAL A 1 120 ? -7.599 -1.761 13.169 1.00 89.69 120 VAL A O 1
ATOM 965 N N . VAL A 1 121 ? -6.688 -3.783 12.718 1.00 76.69 121 VAL A N 1
ATOM 966 C CA . VAL A 1 121 ? -5.947 -3.985 13.980 1.00 76.69 121 VAL A CA 1
ATOM 967 C C . VAL A 1 121 ? -4.444 -4.106 13.751 1.00 76.69 121 VAL A C 1
ATOM 969 O O . VAL A 1 121 ? -4.005 -4.594 12.686 1.00 76.69 121 VAL A O 1
#